Protein AF-A0A7C5TEB6-F1 (afdb_monomer_lite)

pLDDT: mean 87.46, std 15.14, range [36.97, 98.62]

Secondary structure (DSSP, 8-state):
-HHHHHHHHHHHHHHHHHHHHHHHHHHHHHHHHHHHHHHHHT---HHHHHHHHHHHHHHH-TTS-HHHHHHHHHHHHHHHHHHHHHHHTT-S---PPP-

Radius of gyration: 18.78 Å; chains: 1; bounding box: 51×31×47 Å

Sequence (99 aa):
MLRRAVAVEIEVTKELNKLLCSVESVYLSIVREVAEYAVANNITSANQLHGLFYNKCRSEYQGLHAHLIIQAIRQASEIAKSFIERRRKGLAQKTIPGG

Structure (mmCIF, N/CA/C/O backbone):
data_AF-A0A7C5TEB6-F1
#
_entry.id   AF-A0A7C5TEB6-F1
#
loop_
_atom_site.group_PDB
_atom_site.id
_atom_site.type_symbol
_atom_site.label_atom_id
_atom_site.label_alt_id
_atom_site.label_comp_id
_atom_site.label_asym_id
_atom_site.label_entity_id
_atom_site.label_seq_id
_atom_site.pdbx_PDB_ins_code
_atom_site.Cartn_x
_atom_site.Cartn_y
_atom_site.Cartn_z
_atom_site.occupancy
_atom_site.B_iso_or_equiv
_atom_site.auth_seq_id
_atom_site.auth_comp_id
_atom_site.auth_asym_id
_atom_site.auth_atom_id
_atom_site.pdbx_PDB_model_num
ATOM 1 N N . MET A 1 1 ? 34.198 15.270 -30.506 1.00 62.34 1 MET A N 1
ATOM 2 C CA . MET A 1 1 ? 33.508 14.106 -29.901 1.00 62.34 1 MET A CA 1
ATOM 3 C C . MET A 1 1 ? 32.552 14.447 -28.746 1.00 62.34 1 MET A C 1
ATOM 5 O O . MET A 1 1 ? 31.691 13.626 -28.473 1.00 62.34 1 MET A O 1
ATOM 9 N N . LEU A 1 2 ? 32.583 15.646 -28.136 1.00 60.88 2 LEU A N 1
ATOM 10 C CA . LEU A 1 2 ? 31.699 15.990 -27.001 1.00 60.88 2 LEU A CA 1
ATOM 11 C C . LEU A 1 2 ? 30.186 16.031 -27.301 1.00 60.88 2 LEU A C 1
ATOM 13 O O . LEU A 1 2 ? 29.393 15.644 -26.454 1.00 60.88 2 LEU A O 1
ATOM 17 N N . ARG A 1 3 ? 29.757 16.458 -28.499 1.00 60.69 3 ARG A N 1
ATOM 18 C CA . ARG A 1 3 ? 28.318 16.646 -28.792 1.00 60.69 3 ARG A CA 1
ATOM 19 C C . ARG A 1 3 ? 27.490 15.357 -28.742 1.00 60.69 3 ARG A C 1
ATOM 21 O O . ARG A 1 3 ? 26.328 15.407 -28.367 1.00 60.69 3 ARG A O 1
ATOM 28 N N . ARG A 1 4 ? 28.084 14.215 -29.108 1.00 59.31 4 ARG A N 1
ATOM 29 C CA . ARG A 1 4 ? 27.399 12.913 -29.045 1.00 59.31 4 ARG A CA 1
ATOM 30 C C . ARG A 1 4 ? 27.322 12.394 -27.610 1.00 59.31 4 ARG A C 1
ATOM 32 O O . ARG A 1 4 ? 26.272 11.908 -27.228 1.00 59.31 4 ARG A O 1
ATOM 39 N N . ALA A 1 5 ? 28.383 12.561 -26.819 1.00 58.72 5 ALA A N 1
ATOM 40 C CA . ALA A 1 5 ? 28.386 12.160 -25.411 1.00 58.72 5 ALA A CA 1
ATOM 41 C C . ALA A 1 5 ? 27.334 12.934 -24.593 1.00 58.72 5 ALA A C 1
ATOM 43 O O . ALA A 1 5 ? 26.512 12.319 -23.926 1.00 58.72 5 ALA A O 1
ATOM 44 N N . VAL A 1 6 ? 27.272 14.263 -24.747 1.00 67.62 6 VAL A N 1
ATOM 45 C CA . VAL A 1 6 ? 26.296 15.111 -24.033 1.00 67.62 6 VAL A CA 1
ATOM 46 C C . VAL A 1 6 ? 24.848 14.792 -24.427 1.00 67.62 6 VAL A C 1
ATOM 48 O O . VAL A 1 6 ? 23.969 14.756 -23.572 1.00 67.62 6 VAL A O 1
ATOM 51 N N . ALA A 1 7 ? 24.576 14.537 -25.712 1.00 64.19 7 ALA A N 1
ATOM 52 C CA . ALA A 1 7 ? 23.235 14.150 -26.154 1.00 64.19 7 ALA A CA 1
ATOM 53 C C . ALA A 1 7 ? 22.797 12.799 -25.558 1.00 64.19 7 ALA A C 1
ATOM 55 O O . ALA A 1 7 ? 21.668 12.687 -25.086 1.00 64.19 7 ALA A O 1
ATOM 56 N N . VAL A 1 8 ? 23.708 11.818 -25.521 1.00 68.19 8 VAL A N 1
ATOM 57 C CA . VAL A 1 8 ? 23.464 10.493 -24.929 1.00 68.19 8 VAL A CA 1
ATOM 58 C C . VAL A 1 8 ? 23.178 10.599 -23.429 1.00 68.19 8 VAL A C 1
ATOM 60 O O . VAL A 1 8 ? 22.216 10.003 -22.958 1.00 68.19 8 VAL A O 1
ATOM 63 N N . GLU A 1 9 ? 23.936 11.398 -22.675 1.00 67.31 9 GLU A N 1
ATOM 64 C CA . GLU A 1 9 ? 23.686 11.592 -21.237 1.00 67.31 9 GLU A CA 1
ATOM 65 C C . GLU A 1 9 ? 22.307 12.215 -20.955 1.00 67.31 9 GLU A C 1
ATOM 67 O O . GLU A 1 9 ? 21.586 11.770 -20.057 1.00 67.31 9 GLU A O 1
ATOM 72 N N . ILE A 1 10 ? 21.896 13.216 -21.743 1.00 65.38 10 ILE A N 1
ATOM 73 C CA . ILE A 1 10 ? 20.588 13.873 -21.588 1.00 65.38 10 ILE A CA 1
ATOM 74 C C . ILE A 1 10 ? 19.441 12.915 -21.940 1.00 65.38 10 ILE A C 1
ATOM 76 O O . ILE A 1 10 ? 18.409 12.919 -21.265 1.00 65.38 10 ILE A O 1
ATOM 80 N N . GLU A 1 11 ? 19.591 12.109 -22.989 1.00 72.12 11 GLU A N 1
ATOM 81 C CA . GLU A 1 11 ? 18.582 11.134 -23.411 1.00 72.12 11 GLU A CA 1
ATOM 82 C C . GLU A 1 11 ? 18.417 10.008 -22.381 1.00 72.12 11 GLU A C 1
ATOM 84 O O . GLU A 1 11 ? 17.296 9.767 -21.930 1.00 72.12 11 GLU A O 1
ATOM 89 N N . VAL A 1 12 ? 19.523 9.441 -21.887 1.00 74.75 12 VAL A N 1
ATOM 90 C CA . VAL A 1 12 ? 19.523 8.448 -20.797 1.00 74.75 12 VAL A CA 1
ATOM 91 C C . VAL A 1 12 ? 18.858 9.009 -19.539 1.00 74.75 12 VAL A C 1
ATOM 93 O O . VAL A 1 12 ? 18.041 8.338 -18.910 1.00 74.75 12 VAL A O 1
ATOM 96 N N . THR A 1 13 ? 19.134 10.268 -19.189 1.00 77.94 13 THR A N 1
ATOM 97 C CA . THR A 1 13 ? 18.503 10.922 -18.030 1.00 77.94 13 THR A CA 1
ATOM 98 C C . THR A 1 13 ? 16.986 11.062 -18.213 1.00 77.94 13 THR A C 1
ATOM 100 O O . THR A 1 13 ? 16.223 10.872 -17.266 1.00 77.94 13 THR A O 1
ATOM 103 N N . LYS A 1 14 ? 16.508 11.357 -19.431 1.00 80.94 14 LYS A N 1
ATOM 104 C CA . LYS A 1 14 ? 15.067 11.441 -19.728 1.00 80.94 14 LYS A CA 1
ATOM 105 C C . LYS A 1 14 ? 14.382 10.081 -19.645 1.00 80.94 14 LYS A C 1
ATOM 107 O O . LYS A 1 14 ? 13.269 10.007 -19.127 1.00 80.94 14 LYS A O 1
ATOM 112 N N . GLU A 1 15 ? 15.009 9.027 -20.154 1.00 81.00 15 GLU A N 1
ATOM 113 C CA . GLU A 1 15 ? 14.475 7.664 -20.072 1.00 81.00 15 GLU A CA 1
ATOM 114 C C . GLU A 1 15 ? 14.425 7.165 -18.628 1.00 81.00 15 GLU A C 1
ATOM 116 O O . GLU A 1 15 ? 13.390 6.659 -18.190 1.00 81.00 15 GLU A O 1
ATOM 121 N N . LEU A 1 16 ? 15.489 7.402 -17.857 1.00 82.31 16 LEU A N 1
ATOM 122 C CA . LEU A 1 16 ? 15.534 7.074 -16.436 1.00 82.31 16 LEU A CA 1
ATOM 123 C C . LEU A 1 16 ? 14.442 7.811 -15.652 1.00 82.31 16 LEU A C 1
ATOM 125 O O . LEU A 1 16 ? 13.729 7.189 -14.868 1.00 82.31 16 LEU A O 1
ATOM 129 N N . ASN A 1 17 ? 14.254 9.110 -15.900 1.00 83.62 17 ASN A N 1
ATOM 130 C CA . ASN A 1 17 ? 13.189 9.886 -15.262 1.00 83.62 17 ASN A CA 1
ATOM 131 C C . ASN A 1 17 ? 11.798 9.340 -15.601 1.00 83.62 17 ASN A C 1
ATOM 133 O O . ASN A 1 17 ? 10.966 9.200 -14.710 1.00 83.62 17 ASN A O 1
ATOM 137 N N . LYS A 1 18 ? 11.541 8.977 -16.864 1.00 88.25 18 LYS A N 1
ATOM 138 C CA . LYS A 1 18 ? 10.266 8.355 -17.259 1.00 88.25 18 LYS A CA 1
ATOM 139 C C . LYS A 1 18 ? 10.033 7.032 -16.533 1.00 88.25 18 LYS A C 1
ATOM 141 O O . LYS A 1 18 ? 8.921 6.787 -16.072 1.00 88.25 18 LYS A O 1
ATOM 146 N N . LEU A 1 19 ? 11.068 6.201 -16.410 1.00 88.19 19 LEU A N 1
ATOM 147 C CA . LEU A 1 19 ? 10.984 4.937 -15.682 1.00 88.19 19 LEU A CA 1
ATOM 148 C C . LEU A 1 19 ? 10.681 5.170 -14.197 1.00 88.19 19 LEU A C 1
ATOM 150 O O . LEU A 1 19 ? 9.785 4.530 -13.654 1.00 88.19 19 LEU A O 1
ATOM 154 N N . LEU A 1 20 ? 11.372 6.117 -13.559 1.00 88.31 20 LEU A N 1
ATOM 155 C CA . LEU A 1 20 ? 11.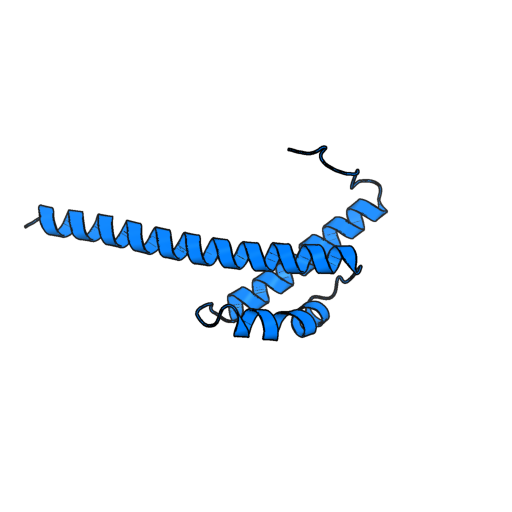133 6.485 -12.163 1.00 88.31 20 LEU A CA 1
ATOM 156 C C . LEU A 1 20 ? 9.704 6.994 -11.950 1.00 88.31 20 LEU A C 1
ATOM 158 O O . LEU A 1 20 ? 9.022 6.491 -11.062 1.00 88.31 20 LEU A O 1
ATOM 162 N N . CYS A 1 21 ? 9.212 7.900 -12.801 1.00 89.38 21 CYS A N 1
ATOM 163 C CA . CYS A 1 21 ? 7.827 8.375 -12.740 1.00 89.38 21 CYS A CA 1
ATOM 164 C C . CYS A 1 21 ? 6.815 7.241 -12.957 1.00 89.38 21 CYS A C 1
ATOM 166 O O . CYS A 1 21 ? 5.766 7.216 -12.316 1.00 89.38 21 CYS A O 1
ATOM 168 N N . SER A 1 22 ? 7.116 6.278 -13.834 1.00 90.19 22 SER A N 1
ATOM 169 C CA . SER A 1 22 ? 6.258 5.107 -14.035 1.00 90.19 22 SER A CA 1
ATOM 170 C C . SER A 1 22 ? 6.205 4.225 -12.787 1.00 90.19 22 SER A C 1
ATOM 172 O O . SER A 1 22 ? 5.125 3.771 -12.411 1.00 90.19 22 SER A O 1
ATOM 174 N N . VAL A 1 23 ? 7.346 3.985 -12.135 1.00 93.31 23 VAL A N 1
ATOM 175 C CA . VAL A 1 23 ? 7.415 3.215 -10.883 1.00 93.31 23 VAL A CA 1
ATOM 176 C C . VAL A 1 23 ? 6.682 3.945 -9.760 1.00 93.31 23 VAL A C 1
ATOM 178 O O . VAL A 1 23 ? 5.899 3.326 -9.041 1.00 93.31 23 VAL A O 1
ATOM 181 N N . GLU A 1 24 ? 6.890 5.255 -9.637 1.00 93.38 24 GLU A N 1
ATOM 182 C CA . GLU A 1 24 ? 6.202 6.109 -8.669 1.00 93.38 24 GLU A CA 1
ATOM 183 C C . GLU A 1 24 ? 4.683 6.069 -8.868 1.00 93.38 24 GLU A C 1
ATOM 185 O O . GLU A 1 24 ? 3.942 5.868 -7.908 1.00 93.38 24 GLU A O 1
ATOM 190 N N . SER A 1 25 ? 4.211 6.184 -10.112 1.00 94.81 25 SER A N 1
ATOM 191 C CA . SER A 1 25 ? 2.783 6.139 -10.432 1.00 94.81 25 SER A CA 1
ATOM 192 C C . SER A 1 25 ? 2.140 4.819 -9.999 1.00 94.81 25 SER A C 1
ATOM 194 O O . SER A 1 25 ? 1.101 4.831 -9.337 1.00 94.81 25 SER A O 1
ATOM 196 N N . VAL A 1 26 ? 2.785 3.684 -10.290 1.00 95.94 26 VAL A N 1
ATOM 197 C CA . VAL A 1 26 ? 2.303 2.366 -9.852 1.00 95.94 26 VAL A CA 1
ATOM 198 C C . VAL A 1 26 ? 2.318 2.253 -8.326 1.00 95.94 26 VAL A C 1
ATOM 200 O O . VAL A 1 26 ? 1.337 1.809 -7.730 1.00 95.94 26 VAL A O 1
ATOM 203 N N . TYR A 1 27 ? 3.403 2.680 -7.678 1.00 96.56 27 TYR A N 1
ATOM 204 C CA . TYR A 1 27 ? 3.524 2.648 -6.222 1.00 96.56 27 TYR A CA 1
ATOM 205 C C . TYR A 1 27 ? 2.397 3.444 -5.546 1.00 96.56 27 TYR A C 1
ATOM 207 O O . TYR A 1 27 ? 1.713 2.925 -4.663 1.00 96.56 27 TYR A O 1
ATOM 215 N N . LEU A 1 28 ? 2.147 4.675 -6.003 1.00 96.75 28 LEU A N 1
ATOM 216 C CA . LEU A 1 28 ? 1.074 5.529 -5.490 1.00 96.75 28 LEU A CA 1
ATOM 217 C C . LEU A 1 28 ? -0.319 4.949 -5.760 1.00 96.75 28 LEU A C 1
ATOM 219 O O . LEU A 1 28 ? -1.197 5.081 -4.906 1.00 96.75 28 LEU A O 1
ATOM 223 N N . SER A 1 29 ? -0.518 4.285 -6.903 1.00 97.12 29 SER A N 1
ATOM 224 C CA . SER A 1 29 ? -1.771 3.589 -7.219 1.00 97.12 29 SER A CA 1
ATOM 225 C C . SER A 1 29 ? -2.069 2.489 -6.200 1.00 97.12 29 SER A C 1
ATOM 227 O O . SER A 1 29 ? -3.151 2.471 -5.612 1.00 97.12 29 SER A O 1
ATOM 229 N N . ILE A 1 30 ? -1.080 1.638 -5.898 1.00 97.94 30 ILE A N 1
ATOM 230 C CA . ILE A 1 30 ? -1.218 0.574 -4.892 1.00 97.94 30 ILE A CA 1
ATOM 231 C C . ILE A 1 30 ? -1.518 1.176 -3.516 1.00 97.94 30 ILE A C 1
ATOM 233 O O . ILE A 1 30 ? -2.436 0.724 -2.833 1.00 97.94 30 ILE A O 1
ATOM 237 N N . VAL A 1 31 ? -0.774 2.210 -3.100 1.00 98.50 31 VAL A N 1
ATOM 238 C CA . VAL A 1 31 ? -1.003 2.868 -1.803 1.00 98.50 31 VAL A CA 1
ATOM 239 C C . VAL A 1 31 ? -2.433 3.393 -1.705 1.00 98.50 31 VAL A C 1
ATOM 241 O O . VAL A 1 31 ? -3.095 3.164 -0.693 1.00 98.50 31 VAL A O 1
ATOM 244 N N . ARG A 1 32 ? -2.918 4.079 -2.746 1.00 98.31 32 ARG A N 1
ATOM 245 C CA . ARG A 1 32 ? -4.267 4.650 -2.784 1.00 98.31 32 ARG A CA 1
ATOM 246 C C . ARG A 1 32 ? -5.335 3.564 -2.699 1.00 98.31 32 ARG A C 1
ATOM 248 O O . ARG A 1 32 ? -6.179 3.637 -1.811 1.00 98.31 32 ARG A O 1
ATOM 255 N N . GLU A 1 33 ? -5.275 2.560 -3.568 1.00 98.25 33 GLU A N 1
ATOM 256 C CA . GLU A 1 33 ? -6.277 1.491 -3.623 1.00 98.25 33 GLU A CA 1
ATOM 257 C C . GLU A 1 33 ? -6.368 0.739 -2.287 1.00 98.25 33 GLU A C 1
ATOM 259 O O . GLU A 1 33 ? -7.452 0.563 -1.723 1.00 98.25 33 GLU A O 1
ATOM 264 N N . VAL A 1 34 ? -5.217 0.344 -1.737 1.00 98.62 34 VAL A N 1
ATOM 265 C CA . VAL A 1 34 ? -5.158 -0.403 -0.477 1.00 98.62 34 VAL A CA 1
ATOM 266 C C . VAL A 1 34 ? -5.629 0.467 0.691 1.00 98.62 34 VAL A C 1
ATOM 268 O O . VAL A 1 34 ? -6.338 -0.030 1.564 1.00 98.62 34 VAL A O 1
ATOM 271 N N . ALA A 1 35 ? -5.279 1.759 0.720 1.00 98.44 35 ALA A N 1
ATOM 272 C CA . ALA A 1 35 ? -5.696 2.669 1.787 1.00 98.44 35 ALA A CA 1
ATOM 273 C C . ALA A 1 35 ? -7.205 2.946 1.747 1.00 98.44 35 ALA A C 1
ATOM 275 O O . ALA A 1 35 ? -7.856 2.930 2.792 1.00 98.44 35 ALA A O 1
ATOM 276 N N . GLU A 1 36 ? -7.776 3.162 0.560 1.00 98.25 36 GLU A N 1
ATOM 277 C CA . GLU A 1 36 ? -9.218 3.351 0.376 1.00 98.25 36 GLU A CA 1
ATOM 278 C C . GLU A 1 36 ? -9.990 2.110 0.839 1.00 98.25 36 GLU A C 1
ATOM 280 O O . GLU A 1 36 ? -10.918 2.224 1.647 1.00 98.25 36 GLU A O 1
ATOM 285 N N . TYR A 1 37 ? -9.545 0.916 0.433 1.00 98.44 37 TYR A N 1
ATOM 286 C CA . TYR A 1 37 ? -10.126 -0.343 0.896 1.00 98.44 37 TYR A CA 1
ATOM 287 C C . TYR A 1 37 ? -10.002 -0.514 2.416 1.00 98.44 37 TYR A C 1
ATOM 289 O O . TYR A 1 37 ? -10.978 -0.855 3.088 1.00 98.44 37 TYR A O 1
ATOM 297 N N . ALA A 1 38 ? -8.818 -0.265 2.976 1.00 98.38 38 ALA A N 1
ATOM 298 C CA . ALA A 1 38 ? -8.546 -0.385 4.404 1.00 98.38 38 ALA A CA 1
ATOM 299 C C . ALA A 1 38 ? -9.456 0.531 5.239 1.00 98.38 38 ALA A C 1
ATOM 301 O O . ALA A 1 38 ? -10.046 0.090 6.226 1.00 98.38 38 ALA A O 1
ATOM 302 N N . VAL A 1 39 ? -9.637 1.783 4.810 1.00 97.12 39 VAL A N 1
ATOM 303 C CA . VAL A 1 39 ? -10.528 2.753 5.462 1.00 97.12 39 VAL A CA 1
ATOM 304 C C . VAL A 1 39 ? -11.995 2.348 5.341 1.00 97.12 39 VAL A C 1
ATOM 306 O O . VAL A 1 39 ? -12.725 2.443 6.328 1.00 97.12 39 VAL A O 1
ATOM 309 N N . ALA A 1 40 ? -12.438 1.906 4.161 1.00 97.12 40 ALA A N 1
ATOM 310 C CA . ALA A 1 40 ? -13.822 1.491 3.934 1.00 97.12 40 ALA A CA 1
ATOM 311 C C . ALA A 1 40 ? -14.208 0.268 4.783 1.00 97.12 40 ALA A C 1
ATOM 313 O O . ALA A 1 40 ? -15.330 0.190 5.279 1.00 97.12 40 ALA A O 1
ATOM 314 N N . ASN A 1 41 ? -13.261 -0.647 5.003 1.00 97.50 41 ASN A N 1
ATOM 315 C CA . ASN A 1 41 ? -13.479 -1.901 5.726 1.00 97.50 41 ASN A CA 1
ATOM 316 C C . ASN A 1 41 ? -12.983 -1.878 7.182 1.00 97.50 41 ASN A C 1
ATOM 318 O O . ASN A 1 41 ? -13.070 -2.891 7.869 1.00 97.50 41 ASN A O 1
ATOM 322 N N . ASN A 1 42 ? -12.472 -0.743 7.673 1.00 95.62 42 ASN A N 1
ATOM 323 C CA . ASN A 1 42 ? -11.865 -0.606 9.005 1.00 95.62 42 ASN A CA 1
ATOM 324 C C . ASN A 1 42 ? -10.738 -1.625 9.290 1.00 95.62 42 ASN A C 1
ATOM 326 O O . ASN A 1 42 ? -10.585 -2.105 10.413 1.00 95.62 42 ASN A O 1
ATOM 330 N N . ILE A 1 43 ? -9.924 -1.942 8.280 1.00 97.69 43 ILE A N 1
ATOM 331 C CA . ILE A 1 43 ? -8.768 -2.837 8.405 1.00 97.69 43 ILE A CA 1
ATOM 332 C C . ILE A 1 43 ? -7.505 -2.002 8.621 1.00 97.69 43 ILE A C 1
ATOM 334 O O . ILE A 1 43 ? -7.153 -1.174 7.790 1.00 97.69 43 ILE A O 1
ATOM 338 N N . THR A 1 44 ? -6.781 -2.251 9.711 1.00 96.56 44 THR A N 1
ATOM 339 C CA . THR A 1 44 ? -5.512 -1.561 10.030 1.00 96.56 44 THR A CA 1
ATOM 340 C C . THR A 1 44 ? -4.315 -2.509 10.118 1.00 96.56 44 THR A C 1
ATOM 342 O O . THR A 1 44 ? -3.203 -2.078 10.417 1.00 96.56 44 THR A O 1
ATOM 345 N N . SER A 1 45 ? -4.532 -3.806 9.878 1.00 97.88 45 SER A N 1
ATOM 346 C CA . SER A 1 45 ? -3.488 -4.828 9.920 1.00 97.88 45 SER A CA 1
ATOM 347 C C . SER A 1 45 ? -2.785 -4.944 8.572 1.00 97.88 45 SER A C 1
ATOM 349 O O . SER A 1 45 ? -3.362 -5.434 7.598 1.00 97.88 45 SER A O 1
ATOM 351 N N . ALA A 1 46 ? -1.502 -4.583 8.537 1.00 98.00 46 ALA A N 1
ATOM 352 C CA . ALA A 1 46 ? -0.676 -4.717 7.341 1.00 98.00 46 ALA A CA 1
ATOM 353 C C . ALA A 1 46 ? -0.589 -6.172 6.850 1.00 98.00 46 ALA A C 1
ATOM 355 O O . ALA A 1 46 ? -0.591 -6.411 5.647 1.00 98.00 46 ALA A O 1
ATOM 356 N N . ASN A 1 47 ? -0.567 -7.154 7.759 1.00 98.25 47 ASN A N 1
ATOM 357 C CA . ASN A 1 47 ? -0.538 -8.573 7.388 1.00 98.25 47 ASN A CA 1
ATOM 358 C C . ASN A 1 47 ? -1.848 -9.013 6.724 1.00 98.25 47 ASN A C 1
ATOM 360 O O . ASN A 1 47 ? -1.823 -9.796 5.777 1.00 98.25 47 ASN A O 1
ATOM 364 N N . GLN A 1 48 ? -2.984 -8.491 7.193 1.00 98.50 48 GLN A N 1
ATOM 365 C CA . GLN A 1 48 ? -4.278 -8.787 6.583 1.00 98.50 48 GLN A CA 1
ATOM 366 C C . GLN A 1 48 ? -4.379 -8.163 5.188 1.00 9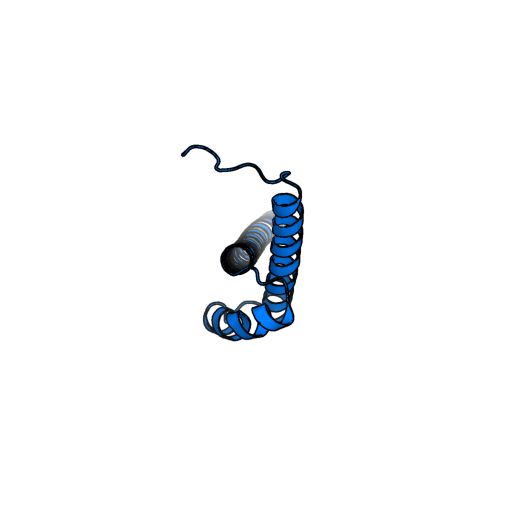8.50 48 GLN A C 1
ATOM 368 O O . GLN A 1 48 ? -4.745 -8.848 4.238 1.00 98.50 48 GLN A O 1
ATOM 373 N N . LEU A 1 49 ? -3.977 -6.896 5.040 1.00 98.56 49 LEU A N 1
ATOM 374 C CA . LEU A 1 49 ? -3.926 -6.226 3.737 1.00 98.56 49 LEU A CA 1
ATOM 375 C C . LEU A 1 49 ? -2.939 -6.910 2.783 1.00 98.56 49 LEU A C 1
ATOM 377 O O . LEU A 1 49 ? -3.227 -7.043 1.598 1.00 98.56 49 LEU A O 1
ATOM 381 N N . HIS A 1 50 ? -1.817 -7.419 3.295 1.00 98.38 50 HIS A N 1
ATOM 382 C CA . HIS A 1 50 ? -0.869 -8.203 2.510 1.00 98.38 50 HIS A CA 1
ATOM 383 C C . HIS A 1 50 ? -1.510 -9.478 1.953 1.00 98.38 50 HIS A C 1
ATOM 385 O O . HIS A 1 50 ? -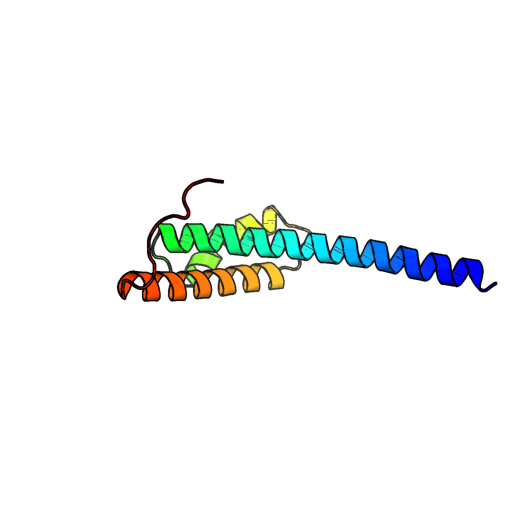1.402 -9.732 0.757 1.00 98.38 50 HIS A O 1
ATOM 391 N N . GLY A 1 51 ? -2.239 -10.237 2.778 1.00 98.19 51 GLY A N 1
ATOM 392 C CA . GLY A 1 51 ? -2.963 -11.428 2.323 1.00 98.19 51 GLY A CA 1
ATOM 393 C C . GLY A 1 51 ? -4.030 -11.137 1.260 1.00 98.19 51 GLY A C 1
ATOM 394 O O . GLY A 1 51 ? -4.241 -11.958 0.373 1.00 98.19 51 GLY A O 1
ATOM 395 N N . LEU A 1 52 ? -4.664 -9.962 1.318 1.00 98.12 52 LEU A N 1
ATOM 396 C CA . LEU A 1 52 ? -5.709 -9.552 0.375 1.00 98.12 52 LEU A CA 1
ATOM 397 C C . LEU A 1 52 ? -5.153 -9.020 -0.954 1.00 98.12 52 LEU A C 1
ATOM 399 O O . LEU A 1 52 ? -5.696 -9.332 -2.011 1.00 98.12 52 LEU A O 1
ATOM 403 N N . PHE A 1 53 ? -4.081 -8.224 -0.917 1.00 98.12 53 PHE A N 1
ATOM 404 C CA . PHE A 1 53 ? -3.631 -7.457 -2.084 1.00 98.12 53 PHE A CA 1
ATOM 405 C C . PHE A 1 53 ? -2.350 -7.974 -2.733 1.00 98.12 53 PHE A C 1
ATOM 407 O O . PHE A 1 53 ? -2.162 -7.757 -3.927 1.00 98.12 53 PHE A O 1
ATOM 414 N N . TYR A 1 54 ? -1.475 -8.686 -2.013 1.00 97.81 54 TYR A N 1
ATOM 415 C CA . TYR A 1 54 ? -0.152 -9.040 -2.543 1.00 97.81 54 TYR A CA 1
ATOM 416 C C . TYR A 1 54 ? -0.227 -9.832 -3.852 1.00 97.81 54 TYR A C 1
ATOM 418 O O . TYR A 1 54 ? 0.421 -9.462 -4.830 1.00 97.81 54 TYR A O 1
ATOM 426 N N . ASN A 1 55 ? -1.051 -10.883 -3.903 1.00 97.25 55 ASN A N 1
ATOM 427 C CA . ASN A 1 55 ? -1.171 -11.727 -5.096 1.00 97.25 55 ASN A CA 1
ATOM 428 C C . ASN A 1 55 ? -1.781 -10.970 -6.283 1.00 97.25 55 ASN A C 1
ATOM 430 O O . ASN A 1 55 ? -1.328 -11.147 -7.417 1.00 97.25 55 ASN A O 1
ATOM 434 N N . LYS A 1 56 ? -2.756 -10.088 -6.023 1.00 96.56 56 LYS A N 1
ATOM 435 C CA . LYS A 1 56 ? -3.338 -9.207 -7.042 1.00 96.56 56 LYS A CA 1
ATOM 436 C C . LYS A 1 56 ? -2.260 -8.285 -7.615 1.00 96.56 56 LYS A C 1
ATOM 438 O O . LYS A 1 5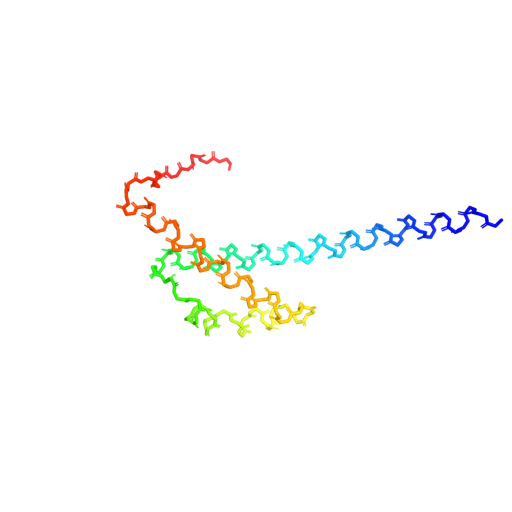6 ? -1.980 -8.344 -8.808 1.00 96.56 56 LYS A O 1
ATOM 443 N N . CYS A 1 57 ? -1.581 -7.524 -6.757 1.00 95.75 57 CYS A N 1
ATOM 444 C CA . CYS A 1 57 ? -0.538 -6.588 -7.174 1.00 95.75 57 CYS A CA 1
ATOM 445 C C . CYS A 1 57 ? 0.633 -7.292 -7.874 1.00 95.75 57 CYS A C 1
ATOM 447 O O . CYS A 1 57 ? 1.172 -6.765 -8.840 1.00 95.75 57 CYS A O 1
ATOM 449 N N . ARG A 1 58 ? 1.035 -8.492 -7.433 1.00 95.75 58 ARG A N 1
ATOM 450 C CA . ARG A 1 58 ? 2.100 -9.259 -8.101 1.00 95.75 58 ARG A CA 1
ATOM 451 C C . ARG A 1 58 ? 1.713 -9.731 -9.494 1.00 95.75 58 ARG A C 1
ATOM 453 O O . ARG A 1 58 ? 2.594 -9.800 -10.347 1.00 95.75 58 ARG A O 1
ATOM 460 N N . SER A 1 59 ? 0.440 -10.047 -9.709 1.00 95.62 59 SER A N 1
ATOM 461 C CA . SER A 1 59 ? -0.070 -10.485 -11.011 1.00 95.62 59 SER A CA 1
ATOM 462 C C . SER A 1 59 ? -0.225 -9.315 -11.982 1.00 95.62 59 SER A C 1
ATOM 464 O O . SER A 1 59 ? 0.088 -9.458 -13.161 1.00 95.62 59 SER A O 1
ATOM 466 N N . GLU A 1 60 ? -0.671 -8.164 -11.475 1.00 94.88 60 GLU A N 1
ATOM 467 C CA . GLU A 1 60 ? -0.912 -6.938 -12.242 1.00 94.88 60 GLU A CA 1
ATOM 468 C C . GLU A 1 60 ? 0.390 -6.198 -12.590 1.00 94.88 60 GLU A C 1
ATOM 470 O O . GLU A 1 60 ? 0.571 -5.740 -13.714 1.00 94.88 60 GLU A O 1
ATOM 475 N N . TYR A 1 61 ? 1.346 -6.157 -11.657 1.00 92.06 61 TYR A N 1
ATOM 476 C CA . TYR A 1 61 ? 2.606 -5.425 -11.794 1.00 92.06 61 TYR A CA 1
ATOM 477 C C . TYR A 1 61 ? 3.805 -6.378 -11.786 1.00 92.06 61 TYR A C 1
ATOM 479 O O . TYR A 1 61 ? 4.664 -6.333 -10.904 1.00 92.06 61 TYR A O 1
ATOM 487 N N . GLN A 1 62 ? 3.880 -7.262 -12.783 1.00 89.38 62 GLN A N 1
ATOM 488 C CA . GLN A 1 62 ? 4.910 -8.313 -12.843 1.00 89.38 62 GLN A CA 1
ATOM 489 C C . GLN A 1 62 ? 6.342 -7.759 -12.915 1.00 89.38 62 GLN A C 1
ATOM 491 O O . GLN A 1 62 ? 7.260 -8.382 -12.383 1.00 89.38 62 GLN A O 1
ATOM 496 N N . GLY A 1 63 ? 6.519 -6.582 -13.528 1.00 89.06 63 GLY A N 1
ATOM 497 C CA . GLY A 1 63 ? 7.806 -5.885 -13.631 1.00 89.06 63 GLY A CA 1
ATOM 498 C C . GLY A 1 63 ? 8.194 -5.061 -12.399 1.00 89.06 63 GLY A C 1
ATOM 499 O O . GLY A 1 63 ? 9.313 -4.557 -12.334 1.00 89.06 63 GLY A O 1
ATOM 500 N N . LEU A 1 64 ? 7.299 -4.911 -11.415 1.00 91.81 64 LEU A N 1
ATOM 501 C CA . LEU A 1 64 ? 7.592 -4.169 -10.194 1.00 91.81 64 LEU A CA 1
ATOM 502 C C . LEU A 1 64 ? 8.295 -5.072 -9.176 1.00 91.81 64 LEU A C 1
ATOM 504 O O . LEU A 1 64 ? 7.867 -6.196 -8.903 1.00 91.81 64 LEU A O 1
ATOM 508 N N . HIS A 1 65 ? 9.361 -4.559 -8.563 1.00 93.19 65 HIS A N 1
ATOM 509 C CA . HIS A 1 65 ? 10.071 -5.283 -7.516 1.00 93.19 65 HIS A CA 1
ATOM 510 C C . HIS A 1 65 ? 9.130 -5.603 -6.342 1.00 93.19 65 HIS A C 1
ATOM 512 O O . HIS A 1 65 ? 8.489 -4.711 -5.784 1.00 93.19 65 HIS A O 1
ATOM 518 N N . ALA A 1 66 ? 9.072 -6.873 -5.929 1.00 94.50 66 ALA A N 1
ATOM 519 C CA . ALA A 1 66 ? 8.111 -7.346 -4.929 1.00 94.50 66 ALA A CA 1
ATOM 520 C C . ALA A 1 66 ? 8.191 -6.584 -3.594 1.00 94.50 66 ALA A C 1
ATOM 522 O O . ALA A 1 66 ? 7.175 -6.403 -2.924 1.00 94.50 66 ALA A O 1
ATOM 523 N N . HIS A 1 67 ? 9.380 -6.100 -3.222 1.00 95.88 67 HIS A N 1
ATOM 524 C CA . HIS A 1 67 ? 9.550 -5.294 -2.016 1.00 95.88 67 HIS A CA 1
ATOM 525 C C . HIS A 1 67 ? 8.756 -3.979 -2.063 1.00 95.88 67 HIS A C 1
ATOM 527 O O . HIS A 1 67 ? 8.187 -3.594 -1.047 1.00 95.88 67 HIS A O 1
ATOM 533 N N . LEU A 1 68 ? 8.640 -3.336 -3.233 1.00 96.06 68 LEU A N 1
ATOM 534 C CA . LEU A 1 68 ? 7.873 -2.095 -3.386 1.00 96.06 68 LEU A CA 1
ATOM 535 C C . LEU A 1 68 ? 6.378 -2.328 -3.152 1.00 96.06 68 LEU A C 1
ATOM 537 O O . LEU A 1 68 ? 5.728 -1.510 -2.511 1.00 96.06 68 LEU A O 1
ATOM 541 N N . ILE A 1 69 ? 5.849 -3.477 -3.581 1.00 97.50 69 ILE A N 1
ATOM 542 C CA . ILE A 1 69 ? 4.460 -3.876 -3.299 1.00 97.50 69 ILE A CA 1
ATOM 543 C C . ILE A 1 69 ? 4.255 -4.045 -1.788 1.00 97.50 69 ILE A C 1
ATOM 545 O O . ILE A 1 69 ? 3.300 -3.517 -1.222 1.00 97.50 69 ILE A O 1
ATOM 549 N N . ILE A 1 70 ? 5.173 -4.742 -1.111 1.00 98.00 70 ILE A N 1
ATOM 550 C CA . ILE A 1 70 ? 5.105 -4.952 0.343 1.00 98.00 70 ILE A CA 1
ATOM 551 C C . ILE A 1 70 ? 5.170 -3.610 1.091 1.00 98.00 70 ILE A C 1
ATOM 553 O O . ILE A 1 70 ? 4.425 -3.404 2.051 1.00 98.00 70 ILE A O 1
ATOM 557 N N . GLN A 1 71 ? 6.037 -2.692 0.658 1.00 98.31 71 GLN A N 1
ATOM 558 C CA . GLN A 1 71 ? 6.158 -1.355 1.242 1.00 98.31 71 GLN A CA 1
ATOM 559 C C . GLN A 1 71 ? 4.900 -0.512 1.020 1.00 98.31 71 GLN A C 1
ATOM 561 O O . GLN A 1 71 ? 4.406 0.076 1.980 1.00 98.31 71 GLN A O 1
ATOM 566 N N . ALA A 1 72 ? 4.335 -0.523 -0.189 1.00 98.38 72 ALA A N 1
ATOM 567 C CA . ALA A 1 72 ? 3.101 0.190 -0.505 1.00 98.38 72 ALA A CA 1
ATOM 568 C C . ALA A 1 72 ? 1.933 -0.283 0.377 1.00 98.38 72 ALA A C 1
ATOM 570 O O . ALA A 1 72 ? 1.227 0.534 0.966 1.00 98.38 72 ALA A O 1
ATOM 571 N N . ILE A 1 73 ? 1.782 -1.601 0.558 1.00 98.56 73 ILE A N 1
ATOM 572 C CA . ILE A 1 73 ? 0.746 -2.186 1.425 1.00 98.56 73 ILE A CA 1
ATOM 573 C C . ILE A 1 73 ? 0.937 -1.765 2.889 1.00 98.56 73 ILE A C 1
ATOM 575 O O . ILE A 1 73 ? -0.026 -1.401 3.567 1.00 98.56 73 ILE A O 1
ATO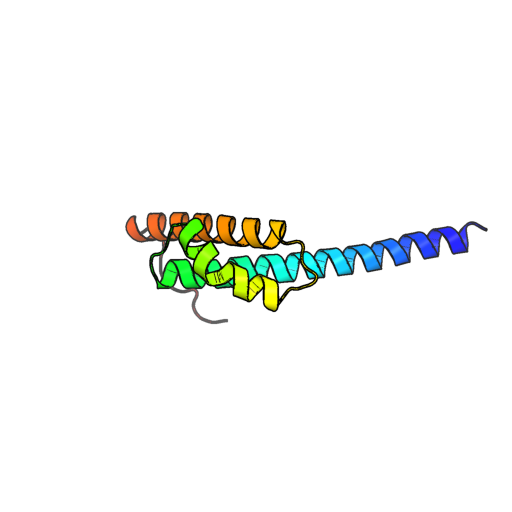M 579 N N . ARG A 1 74 ? 2.177 -1.779 3.395 1.00 98.56 74 ARG A N 1
ATOM 580 C CA . ARG A 1 74 ? 2.479 -1.317 4.761 1.00 98.56 74 ARG A CA 1
ATOM 581 C C . ARG A 1 74 ? 2.175 0.168 4.930 1.00 98.56 74 ARG A C 1
ATOM 583 O O . ARG A 1 74 ? 1.548 0.546 5.914 1.00 98.56 74 ARG A O 1
ATOM 590 N N . GLN A 1 75 ? 2.569 0.996 3.967 1.00 98.56 75 GLN A N 1
ATOM 591 C CA . GLN A 1 75 ? 2.302 2.431 4.002 1.00 98.56 75 GLN A CA 1
ATOM 592 C C . GLN A 1 75 ? 0.799 2.727 3.974 1.00 98.56 75 GLN A C 1
ATOM 594 O O . GLN A 1 75 ? 0.323 3.538 4.767 1.00 98.56 75 GLN A O 1
ATOM 599 N N . ALA A 1 76 ? 0.041 2.033 3.125 1.00 98.56 76 ALA A N 1
ATOM 600 C CA . ALA A 1 76 ? -1.413 2.135 3.082 1.00 98.56 76 ALA A CA 1
ATOM 601 C C . ALA A 1 76 ? -2.061 1.788 4.433 1.00 98.56 76 ALA A C 1
ATOM 603 O O . ALA A 1 76 ? -2.967 2.490 4.883 1.00 98.56 76 ALA A O 1
ATOM 604 N N . SER A 1 77 ? -1.553 0.757 5.116 1.00 98.56 77 SER A N 1
ATOM 605 C CA . SER A 1 77 ? -1.996 0.374 6.462 1.00 98.56 77 SER A CA 1
ATOM 606 C C . SER A 1 77 ? -1.810 1.503 7.482 1.00 98.56 77 SER A C 1
ATOM 608 O O . SER A 1 77 ? -2.722 1.790 8.258 1.00 98.56 77 SER A O 1
ATOM 610 N N . GLU A 1 78 ? -0.654 2.172 7.472 1.00 98.50 78 GLU A N 1
ATOM 611 C CA . GLU A 1 78 ? -0.373 3.294 8.379 1.00 98.50 78 GLU A CA 1
ATOM 612 C C . GLU A 1 78 ? -1.226 4.528 8.059 1.00 98.50 78 GLU A C 1
ATOM 614 O O . GLU A 1 78 ? -1.743 5.181 8.970 1.00 98.50 78 GLU A O 1
ATOM 619 N N . ILE A 1 79 ? -1.443 4.822 6.771 1.00 97.56 79 ILE A N 1
ATOM 620 C CA . ILE A 1 79 ? -2.347 5.894 6.328 1.00 97.56 79 ILE A CA 1
ATOM 621 C C . ILE A 1 79 ? -3.766 5.626 6.834 1.00 97.56 79 ILE A C 1
ATOM 623 O O . ILE A 1 79 ? -4.371 6.499 7.462 1.00 97.56 79 ILE A O 1
ATOM 627 N N . ALA A 1 80 ? -4.283 4.416 6.612 1.00 97.88 80 ALA A N 1
ATOM 628 C CA . ALA A 1 80 ? -5.623 4.030 7.037 1.00 97.88 80 ALA A CA 1
ATOM 629 C C . ALA A 1 80 ? -5.777 4.117 8.559 1.00 97.88 80 ALA A C 1
ATOM 631 O O . ALA A 1 80 ? -6.740 4.707 9.050 1.00 97.88 80 ALA A O 1
ATOM 632 N N . LYS A 1 81 ? -4.796 3.608 9.312 1.00 96.75 81 LYS A N 1
ATOM 633 C CA . LYS A 1 81 ? -4.771 3.687 10.775 1.00 96.75 81 LYS A CA 1
ATOM 634 C C . LYS A 1 81 ? -4.805 5.135 11.264 1.00 96.75 81 LYS A C 1
ATOM 636 O O . LYS A 1 81 ? -5.686 5.490 12.045 1.00 96.75 81 LYS A O 1
ATOM 641 N N . SER A 1 82 ? -3.910 5.985 10.757 1.00 95.44 82 SER A N 1
ATOM 642 C CA . SER A 1 82 ? -3.855 7.409 11.117 1.00 95.44 82 SER A CA 1
ATOM 643 C C . SER A 1 82 ? -5.172 8.123 10.811 1.00 95.44 82 SER A C 1
ATOM 645 O O . SER A 1 82 ? -5.698 8.880 11.632 1.00 95.44 82 SER A O 1
ATOM 647 N N . PHE A 1 83 ? -5.747 7.851 9.641 1.00 93.94 83 PHE A N 1
ATOM 648 C CA . PHE A 1 83 ? -6.999 8.452 9.213 1.00 93.94 83 PHE A CA 1
ATOM 649 C C . PHE A 1 83 ? -8.187 8.016 10.081 1.00 93.94 83 PHE A C 1
ATOM 651 O O . PHE A 1 83 ? -8.956 8.867 10.531 1.00 93.94 83 PHE A O 1
ATOM 658 N N . ILE A 1 84 ? -8.322 6.721 10.377 1.00 92.44 84 ILE A N 1
ATOM 659 C CA . ILE A 1 84 ? -9.377 6.187 11.252 1.00 92.44 84 ILE A CA 1
ATOM 660 C C . ILE A 1 84 ? -9.246 6.766 12.667 1.00 92.44 84 ILE A C 1
ATOM 662 O O . ILE A 1 84 ? -10.242 7.192 13.254 1.00 92.44 84 ILE A O 1
ATOM 666 N N . GLU A 1 85 ? -8.029 6.853 13.210 1.00 93.38 85 GLU A N 1
ATOM 667 C CA . GLU A 1 85 ? -7.778 7.453 14.524 1.00 93.38 85 GLU A CA 1
ATOM 668 C C . GLU A 1 85 ? -8.187 8.931 14.571 1.00 93.38 85 GLU A C 1
ATOM 670 O O . GLU A 1 85 ? -8.845 9.359 15.523 1.00 93.38 85 GLU A O 1
ATOM 675 N N . ARG A 1 86 ? -7.842 9.714 13.539 1.00 90.94 86 ARG A N 1
ATOM 676 C CA . ARG A 1 86 ? -8.268 11.118 13.411 1.00 90.94 86 ARG A CA 1
ATOM 677 C C . ARG A 1 86 ? -9.781 11.236 13.250 1.00 90.94 86 ARG A C 1
ATOM 679 O O . ARG A 1 86 ? -10.385 12.086 13.900 1.00 90.94 86 ARG A O 1
ATOM 686 N N . ARG A 1 87 ? -10.408 10.365 12.455 1.00 88.62 87 ARG A N 1
ATOM 687 C CA . ARG A 1 87 ? -11.868 10.308 12.280 1.00 88.62 87 ARG A CA 1
ATOM 688 C C . ARG A 1 87 ? -12.576 10.031 13.602 1.00 88.62 87 ARG A C 1
ATOM 690 O O . ARG A 1 87 ? -13.518 10.742 13.934 1.00 88.62 87 ARG A O 1
ATOM 697 N N . ARG A 1 88 ? -12.084 9.078 14.400 1.00 87.50 88 ARG A N 1
ATOM 698 C CA . ARG A 1 88 ? -12.625 8.773 15.736 1.00 87.50 88 ARG A CA 1
ATOM 699 C C . ARG A 1 88 ? -12.525 9.961 16.697 1.00 87.50 88 ARG A C 1
ATOM 701 O O . ARG A 1 88 ? -13.388 10.127 17.547 1.00 87.50 88 ARG A O 1
ATOM 708 N N . LYS A 1 89 ? -11.492 10.795 16.555 1.00 89.38 89 LYS A N 1
ATOM 709 C CA . LYS A 1 89 ? -11.310 12.035 17.330 1.00 89.38 89 LYS A CA 1
ATOM 710 C C . LYS A 1 89 ? -12.156 13.213 16.815 1.00 89.38 89 LYS A C 1
ATOM 712 O O . LYS A 1 89 ? -12.011 14.314 17.329 1.00 89.38 89 LYS A O 1
ATOM 717 N N . GLY A 1 90 ? -12.982 13.022 15.781 1.00 85.50 90 GLY A N 1
ATOM 718 C CA . GLY A 1 90 ? -13.724 14.108 15.127 1.00 85.50 90 GLY A CA 1
ATOM 719 C C . GLY A 1 90 ? -12.846 15.062 14.303 1.00 85.50 90 GLY A C 1
ATOM 720 O O . GLY A 1 90 ? -13.323 16.096 13.851 1.00 85.50 90 GLY A O 1
ATOM 721 N N . LEU A 1 91 ? -11.570 14.719 14.085 1.00 79.56 91 LEU A N 1
ATOM 722 C CA . LEU A 1 91 ? -10.580 15.544 13.378 1.00 79.56 91 LEU A CA 1
ATOM 723 C C . LEU A 1 91 ? -10.508 15.248 11.872 1.00 79.56 91 LEU A C 1
ATOM 725 O O . LEU A 1 91 ? -9.748 15.894 11.156 1.00 79.56 91 LEU A O 1
ATOM 729 N N . ALA A 1 92 ? -11.273 14.269 11.383 1.00 70.44 92 ALA A N 1
ATOM 730 C CA . ALA A 1 92 ? -11.456 14.035 9.953 1.00 70.44 92 ALA A CA 1
ATOM 731 C C . ALA A 1 92 ? -12.856 14.523 9.546 1.00 70.44 92 ALA A C 1
ATOM 733 O O . ALA A 1 92 ? -13.827 13.771 9.627 1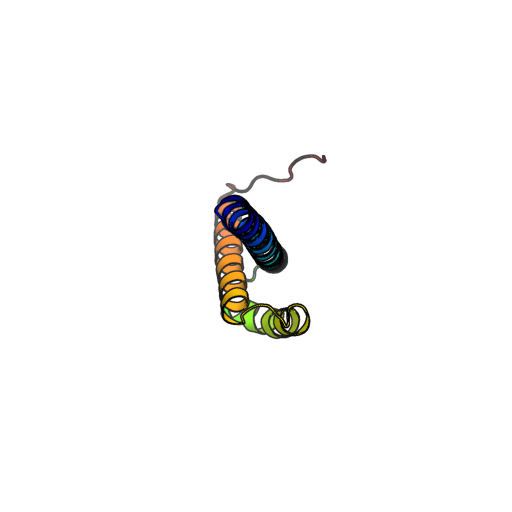.00 70.44 92 ALA A O 1
ATOM 734 N N . GLN A 1 93 ? -12.973 15.798 9.168 1.00 64.75 93 GLN A N 1
ATOM 735 C CA . GLN A 1 93 ? -14.214 16.353 8.614 1.00 64.75 93 GLN A CA 1
ATOM 736 C C . GLN A 1 93 ? -14.443 15.913 7.151 1.00 64.75 93 GLN A C 1
ATOM 738 O O . GLN A 1 93 ? -13.518 15.501 6.452 1.00 64.75 93 GLN A O 1
ATOM 743 N N . LYS A 1 94 ? -15.717 15.944 6.732 1.00 55.53 94 LYS A N 1
ATOM 744 C CA . LYS A 1 94 ? -16.313 15.315 5.539 1.00 55.53 94 LYS A CA 1
ATOM 745 C C . LYS A 1 94 ? -16.085 16.111 4.237 1.00 55.53 94 LYS A C 1
ATOM 747 O O . LYS A 1 94 ? -16.181 17.329 4.247 1.00 55.53 94 LYS A O 1
ATOM 752 N N . THR A 1 95 ? -15.867 15.351 3.152 1.00 49.03 95 THR A N 1
ATOM 753 C CA . THR A 1 95 ? -15.980 15.651 1.701 1.00 49.03 95 THR A CA 1
ATOM 754 C C . THR A 1 95 ? -15.539 17.033 1.222 1.00 49.03 95 THR A C 1
ATOM 756 O O . THR A 1 95 ? -16.269 18.009 1.372 1.00 49.03 95 THR A O 1
ATOM 759 N N . ILE A 1 96 ? -14.417 17.064 0.496 1.00 48.06 96 ILE A N 1
ATOM 760 C CA . ILE A 1 96 ? -14.166 18.114 -0.498 1.00 48.06 96 ILE A CA 1
ATOM 761 C C . ILE A 1 96 ? -15.400 18.165 -1.431 1.00 48.06 96 ILE A C 1
ATOM 763 O O . ILE A 1 96 ? -15.762 17.116 -1.974 1.00 48.06 96 ILE A O 1
ATOM 767 N N . PRO A 1 97 ? -16.099 19.310 -1.571 1.00 45.03 97 PRO A N 1
ATOM 768 C CA . PRO A 1 97 ? -17.148 19.469 -2.574 1.00 45.03 97 PRO A CA 1
ATOM 769 C C . PRO A 1 97 ? -16.519 19.364 -3.967 1.00 45.03 97 PRO A C 1
ATOM 771 O O . PRO A 1 97 ? -15.393 19.816 -4.151 1.00 45.03 97 PRO A O 1
ATOM 774 N N . GLY A 1 98 ? -17.231 18.732 -4.904 1.00 51.03 98 GLY A N 1
ATOM 775 C CA . GLY A 1 98 ? -16.708 18.287 -6.198 1.00 51.03 98 GLY A CA 1
ATOM 776 C C . GLY A 1 98 ? -15.869 19.307 -6.975 1.00 51.03 98 GLY A C 1
ATOM 777 O O . GLY A 1 98 ? -16.146 20.506 -6.961 1.00 51.03 98 GLY A O 1
ATOM 778 N N . GLY A 1 99 ? -14.863 18.773 -7.668 1.00 36.97 99 GLY A N 1
ATOM 779 C CA . GLY A 1 99 ? -14.137 19.414 -8.760 1.00 36.97 99 GLY A CA 1
ATOM 780 C C . GLY A 1 99 ? -14.277 18.568 -10.012 1.00 36.97 99 GLY A C 1
ATOM 781 O O . GLY A 1 99 ? -14.279 17.324 -9.858 1.00 36.97 99 GLY A O 1
#

Foldseek 3Di:
DVVVVVVVVVVVVVVVVVVVVVLVVLLVVLLVVLLVVCLVVVNLDLVVSCVVPLVVSCVVCVVHDSVSNSVSSNNSSVNNVVQVVCVVVVNDDDDDDDD